Protein AF-A0A0L8HEM8-F1 (afdb_monomer)

Structure (mmCIF, N/CA/C/O backbone):
data_AF-A0A0L8HEM8-F1
#
_entry.id   AF-A0A0L8HEM8-F1
#
loop_
_atom_site.group_PDB
_atom_site.id
_atom_site.type_symbol
_atom_site.label_atom_id
_atom_site.label_alt_id
_atom_site.label_comp_id
_atom_site.label_asy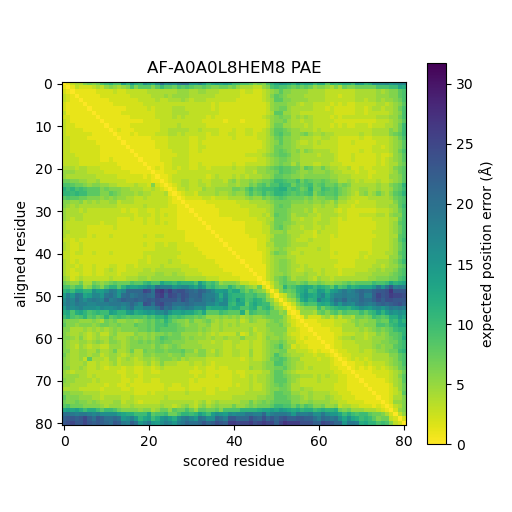m_id
_atom_site.label_entity_id
_atom_site.label_seq_id
_atom_site.pdbx_PDB_ins_code
_atom_site.Cartn_x
_atom_site.Cartn_y
_atom_site.Cartn_z
_atom_site.occupancy
_atom_site.B_iso_or_equiv
_atom_site.auth_seq_id
_atom_site.auth_comp_id
_atom_site.auth_asym_id
_atom_site.auth_atom_id
_atom_site.pdbx_PDB_model_num
ATOM 1 N N . ILE A 1 1 ? -5.257 0.779 20.532 1.00 80.25 1 ILE A N 1
ATOM 2 C CA . ILE A 1 1 ? -4.616 1.382 19.333 1.00 80.25 1 ILE A CA 1
ATOM 3 C C . ILE A 1 1 ? -5.715 1.806 18.367 1.00 80.25 1 ILE A C 1
ATOM 5 O O . ILE A 1 1 ? -6.466 0.937 17.921 1.00 80.25 1 ILE A O 1
ATOM 9 N N . SER A 1 2 ? -5.842 3.109 18.102 1.00 89.19 2 SER A N 1
ATOM 10 C CA . SER A 1 2 ? -6.843 3.657 17.177 1.00 89.19 2 SER A CA 1
ATOM 11 C C . SER A 1 2 ? -6.562 3.227 15.731 1.00 89.19 2 SER A C 1
ATOM 13 O O . SER A 1 2 ? -5.462 2.766 15.407 1.00 89.19 2 SER A O 1
ATOM 15 N N . LEU A 1 3 ? -7.559 3.347 14.849 1.00 88.81 3 LEU A N 1
ATOM 16 C CA . LEU A 1 3 ? -7.380 3.074 13.419 1.00 88.81 3 LEU A CA 1
ATOM 17 C C . LEU A 1 3 ? -6.294 3.974 12.811 1.00 88.81 3 LEU A C 1
ATOM 19 O O . LEU A 1 3 ? -5.442 3.492 12.070 1.00 88.81 3 LEU A O 1
ATOM 23 N N . GLU A 1 4 ? -6.285 5.248 13.192 1.00 90.75 4 GLU A N 1
ATOM 24 C CA . GLU A 1 4 ? -5.298 6.234 12.759 1.00 90.75 4 GLU A CA 1
ATOM 25 C C . GLU A 1 4 ? -3.868 5.820 13.128 1.00 90.75 4 GLU A C 1
ATOM 27 O O . GLU A 1 4 ? -2.998 5.784 12.261 1.00 90.75 4 GLU A O 1
ATOM 32 N N . THR A 1 5 ? -3.628 5.381 14.371 1.00 92.75 5 THR A N 1
ATOM 33 C CA . THR A 1 5 ? -2.301 4.898 14.784 1.00 92.75 5 THR A CA 1
ATOM 34 C C . THR A 1 5 ? -1.870 3.660 13.992 1.00 92.75 5 THR A C 1
ATOM 36 O O . THR A 1 5 ? -0.700 3.525 13.643 1.00 92.75 5 THR A O 1
ATOM 39 N N . LYS A 1 6 ? -2.791 2.748 13.655 1.00 90.69 6 LYS A N 1
ATOM 40 C CA . LYS A 1 6 ? -2.452 1.582 12.820 1.00 90.69 6 LYS A CA 1
ATOM 41 C C . LYS A 1 6 ? -2.130 1.972 11.380 1.00 90.69 6 LYS A C 1
ATOM 43 O O . LYS A 1 6 ? -1.195 1.421 10.807 1.00 90.69 6 LYS A O 1
ATOM 48 N N . LEU A 1 7 ? -2.893 2.900 10.798 1.00 92.38 7 LEU A N 1
ATOM 49 C CA . LEU A 1 7 ? -2.629 3.428 9.459 1.00 92.38 7 LEU A CA 1
ATOM 50 C C . LEU A 1 7 ? -1.291 4.165 9.420 1.00 92.38 7 LEU A C 1
ATOM 52 O O . LEU A 1 7 ? -0.523 3.981 8.480 1.00 92.38 7 LEU A O 1
ATOM 56 N N . TYR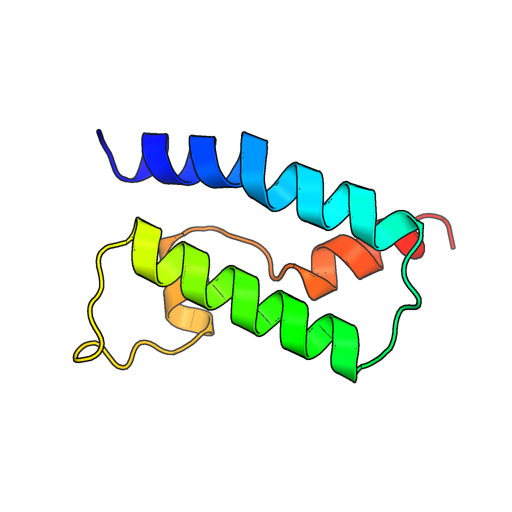 A 1 8 ? -0.970 4.920 10.470 1.00 94.06 8 TYR A N 1
ATOM 57 C CA . TYR A 1 8 ? 0.339 5.537 10.637 1.00 94.06 8 TYR A CA 1
ATOM 58 C C . TYR A 1 8 ? 1.462 4.489 10.642 1.00 94.06 8 TYR A C 1
ATOM 60 O O . TYR A 1 8 ? 2.399 4.588 9.855 1.00 94.06 8 TYR A O 1
ATOM 68 N N . ILE A 1 9 ? 1.338 3.422 11.440 1.00 93.56 9 ILE A N 1
ATOM 69 C CA . ILE A 1 9 ? 2.320 2.324 11.474 1.00 93.56 9 ILE A CA 1
ATOM 70 C C . ILE A 1 9 ? 2.447 1.638 10.105 1.00 93.56 9 ILE A C 1
ATOM 72 O O . ILE A 1 9 ? 3.563 1.346 9.668 1.00 93.56 9 ILE A O 1
ATOM 76 N N . PHE A 1 10 ? 1.329 1.393 9.418 1.00 93.06 10 PHE A N 1
ATOM 77 C CA . PHE A 1 10 ? 1.319 0.825 8.069 1.00 93.06 10 PHE A CA 1
ATOM 78 C C . PHE A 1 10 ? 2.076 1.720 7.077 1.00 93.06 10 PHE A C 1
ATOM 80 O O . PHE A 1 10 ? 2.929 1.232 6.332 1.00 93.06 10 PHE A O 1
ATOM 87 N N . ASN A 1 11 ? 1.814 3.027 7.106 1.00 93.38 11 ASN A N 1
ATOM 88 C CA . ASN A 1 11 ? 2.469 4.001 6.240 1.00 93.38 11 ASN A CA 1
ATOM 89 C C . ASN A 1 11 ? 3.969 4.110 6.529 1.00 93.38 11 ASN A C 1
ATOM 91 O O . ASN A 1 11 ? 4.761 4.148 5.592 1.00 93.38 11 ASN A O 1
ATOM 95 N N . SER A 1 12 ? 4.373 4.096 7.798 1.00 94.50 12 SER A N 1
ATOM 96 C CA . SER A 1 12 ? 5.779 4.256 8.183 1.00 94.50 12 SER A CA 1
ATOM 97 C C . SER A 1 12 ? 6.628 3.007 7.951 1.00 94.50 12 SER A C 1
ATOM 99 O O . SER A 1 12 ? 7.811 3.142 7.655 1.00 94.50 12 SER A O 1
ATOM 101 N N . ASN A 1 13 ? 6.052 1.804 8.051 1.00 93.69 13 ASN A N 1
ATOM 102 C CA . ASN A 1 13 ? 6.818 0.552 7.975 1.00 93.69 13 ASN A CA 1
ATOM 103 C C . ASN A 1 13 ? 6.572 -0.234 6.684 1.00 93.69 13 ASN A C 1
ATOM 105 O O . ASN A 1 13 ? 7.512 -0.638 6.010 1.00 93.69 13 ASN A O 1
ATOM 109 N N . VAL A 1 14 ? 5.310 -0.478 6.322 1.00 92.69 14 VAL A N 1
ATOM 110 C CA . VAL A 1 14 ? 4.986 -1.335 5.168 1.00 92.69 14 VAL A CA 1
ATOM 111 C C . VAL A 1 14 ? 5.123 -0.545 3.874 1.00 92.69 14 VAL A C 1
ATOM 113 O O . VAL A 1 14 ? 5.771 -0.986 2.924 1.00 92.69 14 VAL A O 1
ATOM 116 N N . LYS A 1 15 ? 4.525 0.648 3.834 1.00 93.31 15 LYS A N 1
ATOM 117 C CA . LYS A 1 15 ? 4.492 1.472 2.626 1.00 93.31 15 LYS A CA 1
ATOM 118 C C . LYS A 1 15 ? 5.889 1.960 2.238 1.00 93.31 15 LYS A C 1
ATOM 120 O O . LYS A 1 15 ? 6.253 1.872 1.070 1.00 93.31 15 LYS A O 1
ATOM 125 N N . THR A 1 16 ? 6.699 2.397 3.200 1.00 94.12 16 THR A N 1
ATOM 126 C CA . THR A 1 16 ? 8.097 2.808 2.970 1.00 94.12 16 THR A CA 1
ATOM 127 C C . THR A 1 16 ? 8.947 1.687 2.368 1.00 94.12 16 THR A C 1
ATOM 129 O O . THR A 1 16 ? 9.632 1.924 1.373 1.00 94.12 16 THR A O 1
ATOM 132 N N . VAL A 1 17 ? 8.853 0.462 2.896 1.00 93.56 17 VAL A N 1
ATOM 133 C CA . VAL A 1 17 ? 9.591 -0.707 2.386 1.00 93.56 17 VAL A CA 1
ATOM 134 C C . VAL A 1 17 ? 9.160 -1.064 0.962 1.00 93.56 17 VAL A C 1
ATOM 136 O O . VAL A 1 17 ? 10.017 -1.253 0.097 1.00 93.56 17 VAL A O 1
ATOM 139 N N . LEU A 1 18 ? 7.851 -1.089 0.681 1.00 92.50 18 LEU A N 1
ATOM 140 C CA . LEU A 1 18 ? 7.330 -1.345 -0.669 1.00 92.50 18 LEU A CA 1
ATOM 141 C C . LEU A 1 18 ? 7.844 -0.312 -1.678 1.00 92.50 18 LEU A C 1
ATOM 143 O O . LEU A 1 18 ? 8.281 -0.662 -2.775 1.00 92.50 18 LEU A O 1
ATOM 147 N N . LEU A 1 19 ? 7.815 0.966 -1.301 1.00 91.50 19 LEU A N 1
ATOM 148 C CA . LEU A 1 19 ? 8.273 2.059 -2.152 1.00 91.50 19 LEU A CA 1
ATOM 149 C C . LEU A 1 19 ? 9.780 2.004 -2.391 1.00 91.50 19 LEU A C 1
ATOM 151 O O . LEU A 1 19 ? 10.220 2.210 -3.522 1.00 91.50 19 LEU A O 1
ATOM 155 N N . TYR A 1 20 ? 10.568 1.695 -1.363 1.00 91.88 20 TYR A N 1
ATOM 156 C CA . TYR A 1 20 ? 12.009 1.528 -1.499 1.00 91.88 20 TYR A CA 1
ATOM 157 C C . TYR A 1 20 ? 12.354 0.358 -2.431 1.00 91.88 20 TYR A C 1
ATOM 159 O O . TYR A 1 20 ? 13.079 0.557 -3.405 1.00 91.88 20 TYR A O 1
ATOM 167 N N . GLY A 1 21 ? 11.763 -0.822 -2.211 1.00 90.69 21 GLY A N 1
ATOM 168 C CA . GLY A 1 21 ? 11.977 -1.999 -3.062 1.00 90.69 21 GLY A CA 1
ATOM 169 C C . GLY A 1 21 ? 11.538 -1.779 -4.513 1.00 90.69 21 GLY A C 1
ATOM 170 O O . GLY A 1 21 ? 12.216 -2.194 -5.450 1.00 90.69 21 GLY A O 1
ATOM 171 N N . SER A 1 22 ? 10.460 -1.019 -4.729 1.00 90.12 22 SER A N 1
ATOM 172 C CA . SER A 1 22 ? 9.979 -0.702 -6.080 1.00 90.12 22 SER A CA 1
ATOM 173 C C . SER A 1 22 ? 10.984 0.079 -6.939 1.00 90.12 22 SER A C 1
ATOM 175 O O . SER A 1 22 ? 10.866 0.073 -8.168 1.00 90.12 22 SER A O 1
ATOM 177 N N . LYS A 1 23 ? 11.987 0.733 -6.329 1.00 86.88 23 LYS A N 1
ATOM 178 C CA . LYS A 1 23 ? 13.044 1.434 -7.070 1.00 86.88 23 LYS A CA 1
ATOM 179 C C . LYS A 1 23 ? 13.855 0.466 -7.928 1.00 86.88 23 LYS A C 1
ATOM 181 O O . LYS A 1 23 ? 14.105 0.775 -9.091 1.00 86.88 23 LYS A O 1
ATOM 186 N N . THR A 1 24 ? 14.201 -0.701 -7.385 1.00 89.06 24 THR A N 1
ATOM 187 C CA . THR A 1 24 ? 15.027 -1.712 -8.064 1.00 89.06 24 THR A CA 1
ATOM 188 C C . THR A 1 24 ? 14.200 -2.697 -8.886 1.00 89.06 24 THR A C 1
ATOM 190 O O . THR A 1 24 ? 14.716 -3.314 -9.814 1.00 89.06 24 THR A O 1
ATOM 193 N N . TRP A 1 25 ? 12.903 -2.832 -8.600 1.00 89.19 25 TRP A N 1
ATOM 194 C CA . TRP A 1 25 ? 12.028 -3.726 -9.355 1.00 89.19 25 TRP A CA 1
ATOM 195 C C . TRP A 1 25 ? 11.637 -3.180 -10.733 1.00 89.19 25 TRP A C 1
ATOM 197 O O . TRP A 1 25 ? 11.456 -1.973 -10.952 1.00 89.19 25 TRP A O 1
ATOM 207 N N . LYS A 1 26 ? 11.433 -4.114 -11.669 1.00 85.75 26 LYS A N 1
ATOM 208 C CA . LYS A 1 26 ? 10.883 -3.834 -12.998 1.00 85.75 26 LYS A CA 1
ATOM 209 C C . LYS A 1 26 ? 9.393 -3.498 -12.878 1.00 85.75 26 LYS A C 1
ATOM 211 O O . LYS A 1 26 ? 8.634 -4.232 -12.249 1.00 85.75 26 LYS A O 1
ATOM 216 N N . VAL A 1 27 ? 8.958 -2.405 -13.506 1.00 85.44 27 VAL A N 1
ATOM 217 C CA . VAL A 1 27 ? 7.547 -1.978 -13.498 1.00 85.44 27 VAL A CA 1
ATOM 218 C C . VAL A 1 27 ? 6.772 -2.770 -14.543 1.00 85.44 27 VAL A C 1
ATOM 220 O O . VAL A 1 27 ? 6.551 -2.311 -15.660 1.00 85.44 27 VAL A O 1
ATOM 223 N N . THR A 1 28 ? 6.381 -3.993 -14.203 1.00 90.75 28 THR A N 1
ATOM 224 C CA . THR A 1 28 ? 5.469 -4.784 -15.036 1.00 90.75 28 THR A CA 1
ATOM 225 C C . THR A 1 28 ? 4.043 -4.669 -14.507 1.00 90.75 28 THR A C 1
ATOM 227 O O . THR A 1 28 ? 3.822 -4.483 -13.308 1.00 90.75 28 THR A O 1
ATOM 230 N N . LYS A 1 29 ? 3.048 -4.809 -15.395 1.00 89.88 29 LYS A N 1
ATOM 231 C CA . LYS A 1 29 ? 1.625 -4.813 -15.002 1.00 89.88 29 LYS A CA 1
ATOM 232 C C . LYS A 1 29 ? 1.327 -5.870 -13.933 1.00 89.88 29 LYS A C 1
ATOM 234 O O . LYS A 1 29 ? 0.574 -5.597 -13.004 1.00 89.88 29 LYS A O 1
ATOM 239 N N . VAL A 1 30 ? 1.978 -7.031 -14.029 1.00 92.81 30 VAL A N 1
ATOM 240 C CA . VAL A 1 30 ? 1.840 -8.138 -13.073 1.00 92.81 30 VAL A CA 1
ATOM 241 C C . VAL A 1 30 ? 2.358 -7.745 -11.687 1.00 92.81 30 VAL A C 1
ATOM 243 O O . VAL A 1 30 ? 1.629 -7.878 -10.709 1.00 92.81 30 VAL A O 1
ATOM 246 N N . ILE A 1 31 ? 3.574 -7.192 -11.591 1.00 90.88 31 ILE A N 1
ATOM 247 C CA . ILE A 1 31 ? 4.145 -6.767 -10.302 1.00 90.88 31 ILE A CA 1
ATOM 248 C C . ILE A 1 31 ? 3.292 -5.655 -9.680 1.00 90.88 31 ILE A C 1
ATOM 250 O O . ILE A 1 31 ? 2.970 -5.724 -8.498 1.00 90.88 31 ILE A O 1
ATOM 254 N N . MET A 1 32 ? 2.858 -4.668 -10.471 1.00 91.00 32 MET A N 1
ATOM 255 C CA . MET A 1 32 ? 1.983 -3.597 -9.978 1.00 91.00 32 MET A CA 1
ATOM 256 C C . MET A 1 32 ? 0.651 -4.132 -9.436 1.00 91.00 32 MET A C 1
ATOM 258 O O . MET A 1 32 ? 0.203 -3.693 -8.378 1.00 91.00 32 MET A O 1
ATOM 262 N N . SER A 1 33 ? 0.027 -5.086 -10.134 1.00 91.56 33 SER A N 1
ATOM 263 C CA . SER A 1 33 ? -1.223 -5.706 -9.686 1.00 91.56 33 SER A CA 1
ATOM 264 C C . SER A 1 33 ? -1.030 -6.500 -8.393 1.00 91.56 33 SER A C 1
ATOM 266 O O . SER A 1 33 ? -1.822 -6.345 -7.463 1.00 91.56 33 SER A O 1
ATOM 268 N N . ASN A 1 34 ? 0.050 -7.277 -8.290 1.00 91.88 34 ASN A N 1
ATOM 269 C CA . ASN A 1 34 ? 0.368 -8.043 -7.087 1.00 91.88 34 ASN A CA 1
ATOM 270 C C . ASN A 1 34 ? 0.620 -7.131 -5.880 1.00 91.88 34 ASN A C 1
ATOM 272 O O . ASN A 1 34 ? 0.120 -7.405 -4.789 1.00 91.88 34 ASN A O 1
ATOM 276 N N . LEU A 1 35 ? 1.335 -6.019 -6.077 1.00 91.94 35 LEU A N 1
ATOM 277 C CA . LEU A 1 35 ? 1.572 -5.033 -5.022 1.00 91.94 35 LEU A CA 1
ATOM 278 C C . LEU A 1 35 ? 0.278 -4.368 -4.564 1.00 91.94 35 LEU A C 1
ATOM 280 O O . LEU A 1 35 ? 0.064 -4.226 -3.364 1.00 91.94 35 LEU A O 1
ATOM 284 N N . GLN A 1 36 ? -0.612 -4.016 -5.494 1.00 91.50 36 GLN A N 1
ATOM 285 C CA . GLN A 1 36 ? -1.909 -3.449 -5.137 1.00 91.50 36 GLN A CA 1
ATOM 286 C C . GLN A 1 36 ? -2.754 -4.436 -4.321 1.00 91.50 36 GLN A C 1
ATOM 288 O O . GLN A 1 36 ? -3.331 -4.048 -3.305 1.00 91.50 36 GLN A O 1
ATOM 293 N N . THR A 1 37 ? -2.795 -5.712 -4.716 1.00 91.50 37 THR A N 1
ATOM 294 C CA . THR A 1 37 ? -3.495 -6.762 -3.961 1.00 91.50 37 THR A CA 1
ATOM 295 C C . THR A 1 37 ? -2.896 -6.951 -2.568 1.00 91.50 37 THR A C 1
ATOM 297 O O . THR A 1 37 ? -3.637 -7.035 -1.588 1.00 91.50 37 THR A O 1
ATOM 300 N N . PHE A 1 38 ? -1.564 -6.963 -2.454 1.00 91.50 38 PHE A N 1
ATOM 301 C CA . PHE A 1 38 ? -0.872 -7.039 -1.168 1.00 91.50 38 PHE A CA 1
ATOM 302 C C . PHE A 1 38 ? -1.239 -5.858 -0.259 1.00 91.50 38 PHE A C 1
ATOM 304 O O . PHE A 1 38 ? -1.678 -6.064 0.872 1.00 91.50 38 PHE A O 1
ATOM 311 N N . THR A 1 39 ? -1.144 -4.627 -0.769 1.00 92.25 39 THR A N 1
ATOM 312 C CA . THR A 1 39 ? -1.512 -3.409 -0.036 1.00 92.25 39 THR A CA 1
ATOM 313 C C . THR A 1 39 ? -2.969 -3.439 0.423 1.00 92.25 39 THR A C 1
ATOM 315 O O . THR A 1 39 ? -3.244 -3.159 1.589 1.00 92.25 39 THR A O 1
ATOM 318 N N . ASN A 1 40 ? -3.900 -3.837 -0.446 1.00 89.75 40 ASN A N 1
ATOM 319 C CA . ASN A 1 40 ? -5.316 -3.928 -0.088 1.00 89.75 40 ASN A CA 1
ATOM 320 C C . ASN A 1 40 ? -5.552 -4.959 1.025 1.00 89.75 40 ASN A C 1
ATOM 322 O O . ASN A 1 40 ? -6.294 -4.679 1.965 1.00 89.75 40 ASN A O 1
ATOM 326 N N . LYS A 1 41 ? -4.872 -6.111 0.975 1.00 88.06 41 LYS A N 1
ATOM 327 C CA . LYS A 1 41 ? -4.945 -7.137 2.026 1.00 88.06 41 LYS A CA 1
ATOM 328 C C . LYS A 1 41 ? -4.402 -6.623 3.365 1.00 88.06 41 LYS A C 1
ATOM 330 O O . LYS A 1 41 ? -5.009 -6.855 4.408 1.00 88.06 41 LYS A O 1
ATOM 335 N N . CYS A 1 42 ? -3.299 -5.873 3.354 1.00 89.31 42 CYS A N 1
ATOM 336 C CA . CYS A 1 42 ? -2.779 -5.227 4.561 1.00 89.31 42 CYS A CA 1
ATOM 337 C C . CYS A 1 42 ? -3.775 -4.216 5.150 1.00 89.31 42 CYS A C 1
ATOM 339 O O . CYS A 1 42 ? -3.986 -4.202 6.360 1.00 89.31 42 CYS A O 1
ATOM 341 N N . LEU A 1 43 ? -4.415 -3.399 4.312 1.00 89.38 43 LEU A N 1
ATOM 342 C CA . LEU A 1 43 ? -5.405 -2.413 4.752 1.00 89.38 43 LEU A CA 1
ATOM 343 C C . LEU A 1 43 ? -6.677 -3.067 5.312 1.00 89.38 43 LEU A C 1
ATOM 345 O O . LEU A 1 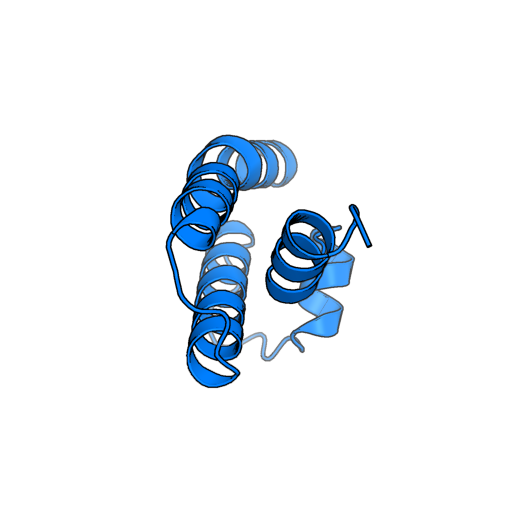43 ? -7.186 -2.617 6.337 1.00 89.38 43 LEU A O 1
ATOM 349 N N . GLN A 1 44 ? -7.147 -4.165 4.713 1.00 87.69 44 GLN A N 1
ATOM 350 C CA . GLN A 1 44 ? -8.236 -4.978 5.275 1.00 87.69 44 GLN A CA 1
ATOM 351 C C . GLN A 1 44 ? -7.884 -5.488 6.680 1.00 87.69 44 GLN A C 1
ATOM 353 O O . GLN A 1 44 ? -8.686 -5.347 7.606 1.00 87.69 44 GLN A O 1
ATOM 358 N N . ASN A 1 45 ? -6.654 -5.979 6.872 1.00 87.19 45 ASN A N 1
ATOM 359 C CA . ASN A 1 45 ? -6.167 -6.409 8.185 1.00 87.19 45 ASN A CA 1
ATOM 360 C C . ASN A 1 45 ? -6.101 -5.249 9.194 1.00 87.19 45 ASN A C 1
ATOM 362 O O . ASN A 1 45 ? -6.483 -5.417 10.353 1.00 87.19 45 ASN A O 1
ATOM 366 N N . VAL A 1 46 ? -5.655 -4.061 8.769 1.00 87.75 46 VAL A N 1
ATOM 367 C CA . VAL A 1 46 ? -5.612 -2.852 9.616 1.00 87.75 46 VAL A CA 1
ATOM 368 C C . VAL A 1 46 ? -7.013 -2.455 10.088 1.00 87.75 46 VAL A C 1
ATOM 370 O O . VAL A 1 46 ? -7.210 -2.174 11.278 1.00 87.75 46 VAL A O 1
ATOM 373 N N . LEU A 1 47 ? -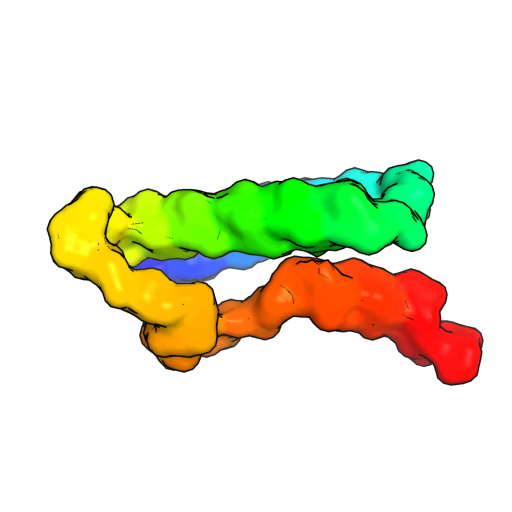7.984 -2.497 9.173 1.00 84.44 47 LEU A N 1
ATOM 374 C CA . LEU A 1 47 ? -9.395 -2.218 9.433 1.00 84.44 47 LEU A CA 1
ATOM 375 C C . LEU A 1 47 ? -10.100 -3.341 10.211 1.00 84.44 47 LEU A C 1
ATOM 377 O O . LEU A 1 47 ? -11.226 -3.140 10.655 1.00 84.44 47 LEU A O 1
ATOM 381 N N . LYS A 1 48 ? -9.447 -4.497 10.414 1.00 81.12 48 LYS A N 1
ATOM 382 C CA . LYS A 1 48 ? -10.031 -5.715 11.007 1.00 81.12 48 LYS A CA 1
ATOM 383 C C . LYS A 1 48 ? -11.317 -6.184 10.304 1.00 81.12 48 LYS A C 1
ATOM 385 O O . LYS A 1 48 ? -12.138 -6.858 10.920 1.00 81.12 48 LYS A O 1
ATOM 390 N N . MET A 1 49 ? -11.491 -5.852 9.027 1.00 68.62 49 MET A N 1
ATOM 391 C CA . MET A 1 49 ? -12.652 -6.294 8.256 1.00 68.62 49 MET A CA 1
ATOM 392 C C . MET A 1 49 ? -12.373 -7.720 7.792 1.00 68.62 49 MET A C 1
ATOM 394 O O . MET A 1 49 ? -11.548 -7.946 6.906 1.00 68.62 49 MET A O 1
ATOM 398 N N . TRP A 1 50 ? -12.982 -8.693 8.471 1.00 66.38 50 TRP A N 1
ATOM 399 C CA . TRP A 1 50 ? -12.927 -10.087 8.044 1.00 66.38 50 TRP A CA 1
ATOM 400 C C . TRP A 1 50 ? -13.796 -10.293 6.797 1.00 66.38 50 TRP A C 1
ATOM 402 O O . TRP A 1 50 ? -14.667 -9.485 6.490 1.00 66.38 50 TRP A O 1
ATOM 412 N N . TRP A 1 51 ? -13.537 -11.399 6.098 1.00 54.59 51 TRP A N 1
ATOM 413 C CA . TRP A 1 51 ? -13.985 -11.782 4.747 1.00 54.59 51 TRP A CA 1
ATOM 414 C C . TRP A 1 51 ? -15.471 -11.536 4.381 1.00 54.59 51 TRP A C 1
ATOM 416 O O . TRP A 1 51 ? -15.807 -11.532 3.200 1.00 54.59 51 TRP A O 1
ATOM 426 N N . LEU A 1 52 ? -16.360 -11.327 5.360 1.00 46.41 52 LEU A N 1
ATOM 427 C CA . LEU A 1 52 ? -17.797 -11.097 5.158 1.00 46.41 52 LEU A CA 1
ATOM 428 C C . LEU A 1 52 ? -18.130 -9.693 4.633 1.00 46.41 52 LEU A C 1
ATOM 430 O O . LEU A 1 52 ? -19.108 -9.533 3.905 1.00 46.41 52 LEU A O 1
ATOM 434 N N . ASP A 1 53 ? -17.290 -8.698 4.914 1.00 58.97 53 ASP A N 1
ATOM 435 C CA . ASP A 1 53 ? -17.440 -7.367 4.336 1.00 58.97 53 ASP A CA 1
ATOM 436 C C . ASP A 1 53 ? -16.754 -7.332 2.970 1.00 58.97 53 ASP A C 1
ATOM 438 O O . ASP A 1 53 ? -15.574 -6.990 2.838 1.00 58.97 53 ASP A O 1
ATOM 442 N N . LYS A 1 54 ? -17.505 -7.701 1.928 1.00 59.94 54 LYS A N 1
ATOM 443 C CA . LYS A 1 54 ? -17.103 -7.617 0.514 1.00 59.94 54 LYS A CA 1
ATOM 444 C C . LYS A 1 54 ? -17.007 -6.146 0.070 1.00 59.94 54 LYS A C 1
ATOM 446 O O . LYS A 1 54 ? -17.742 -5.670 -0.789 1.00 59.94 54 LYS A O 1
ATOM 451 N N . ILE A 1 55 ? -16.119 -5.390 0.704 1.00 72.00 55 ILE A N 1
ATOM 452 C CA . ILE A 1 55 ? -15.894 -3.974 0.439 1.00 72.00 55 IL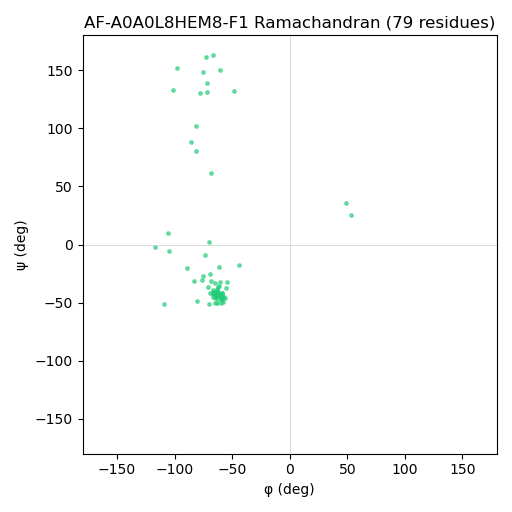E A CA 1
ATOM 453 C C . ILE A 1 55 ? -15.055 -3.846 -0.825 1.00 72.00 55 ILE A C 1
ATOM 455 O O . ILE A 1 55 ? -14.016 -4.490 -0.981 1.00 72.00 55 ILE A O 1
ATOM 459 N N . SER A 1 56 ? -15.521 -3.001 -1.742 1.00 82.00 56 SER A N 1
ATOM 460 C CA . SER A 1 56 ? -14.788 -2.708 -2.968 1.00 82.00 56 SER A CA 1
ATOM 461 C C . SER A 1 56 ? -13.422 -2.086 -2.649 1.00 82.00 56 SER A C 1
ATOM 463 O O . SER A 1 56 ? -13.269 -1.347 -1.674 1.00 82.00 56 SER A O 1
ATOM 465 N N . ASN A 1 57 ? -12.428 -2.319 -3.510 1.00 80.12 57 ASN A N 1
ATOM 466 C CA . ASN A 1 57 ? -11.101 -1.708 -3.361 1.00 80.12 57 ASN A CA 1
ATOM 467 C C . ASN A 1 57 ? -11.166 -0.172 -3.262 1.00 80.12 57 ASN A C 1
ATOM 469 O O . ASN A 1 57 ? -10.351 0.426 -2.567 1.00 80.12 57 ASN A O 1
ATOM 473 N N . ARG A 1 58 ? -12.145 0.456 -3.927 1.00 81.44 58 ARG A N 1
ATOM 474 C CA . ARG A 1 58 ? -12.358 1.907 -3.892 1.00 81.44 58 ARG A CA 1
ATOM 475 C C . ARG A 1 58 ? -12.866 2.365 -2.527 1.00 81.44 58 ARG A C 1
ATOM 477 O O . ARG A 1 58 ? -12.245 3.201 -1.892 1.00 81.44 58 ARG A O 1
ATOM 484 N N . SER A 1 59 ? -13.915 1.725 -2.021 1.00 83.19 59 SER A N 1
ATOM 485 C CA . SER A 1 59 ? -14.476 2.026 -0.699 1.00 83.19 59 SER A CA 1
ATOM 486 C C . SER A 1 59 ? -13.466 1.806 0.439 1.00 83.19 59 SER A C 1
ATOM 488 O O . SER A 1 59 ? -13.491 2.511 1.445 1.00 83.19 59 SER A O 1
ATOM 490 N N . LEU A 1 60 ? -12.554 0.840 0.288 1.00 84.19 60 LEU A N 1
ATOM 491 C CA . LEU A 1 60 ? -11.439 0.620 1.212 1.00 84.19 60 LEU A CA 1
ATOM 492 C C . LEU A 1 60 ? -10.430 1.784 1.193 1.00 84.19 60 LEU A C 1
ATOM 494 O O . LEU A 1 60 ? -9.953 2.207 2.247 1.00 84.19 60 LEU A O 1
ATOM 498 N N . GLN A 1 61 ? -10.110 2.306 0.008 1.00 82.75 61 GLN A N 1
ATOM 499 C CA . GLN A 1 61 ? -9.235 3.472 -0.147 1.00 82.75 61 GLN A CA 1
ATOM 500 C C . GLN A 1 61 ? -9.873 4.721 0.456 1.00 82.75 61 GLN A C 1
ATOM 502 O O . GLN A 1 61 ? -9.220 5.393 1.251 1.00 82.75 61 GLN A O 1
ATOM 507 N N . ASP A 1 62 ? -11.156 4.958 0.177 1.00 84.44 62 ASP A N 1
ATOM 508 C CA . ASP A 1 62 ? -11.904 6.101 0.711 1.00 84.44 62 ASP A CA 1
ATOM 509 C C . ASP A 1 62 ? -11.920 6.086 2.250 1.00 84.44 62 ASP A C 1
ATOM 511 O O . ASP A 1 62 ? -11.683 7.102 2.895 1.00 84.44 62 ASP A O 1
ATOM 515 N N . ARG A 1 63 ? -12.103 4.911 2.870 1.00 84.69 63 ARG A N 1
ATOM 516 C CA . ARG A 1 63 ? -12.077 4.764 4.339 1.00 84.69 63 ARG A CA 1
ATOM 517 C C . ARG A 1 63 ? -10.696 4.951 4.968 1.00 84.69 63 ARG A C 1
ATOM 519 O O . ARG A 1 63 ? -10.609 5.251 6.155 1.00 84.69 63 ARG A O 1
ATOM 526 N N . THR A 1 64 ? -9.623 4.704 4.221 1.00 85.25 64 THR A N 1
ATOM 527 C CA . THR A 1 64 ? -8.242 4.745 4.743 1.00 85.25 64 THR A CA 1
ATOM 528 C C . THR A 1 64 ? -7.477 5.993 4.317 1.00 85.25 64 THR A C 1
ATOM 530 O O . THR A 1 64 ? -6.344 6.189 4.767 1.00 85.25 64 THR A O 1
ATOM 533 N N . ASN A 1 65 ? -8.079 6.826 3.460 1.00 87.75 65 ASN A N 1
ATOM 534 C CA . ASN A 1 65 ? -7.445 7.964 2.799 1.00 87.75 65 ASN A CA 1
ATOM 535 C C . ASN A 1 65 ? -6.093 7.584 2.162 1.00 87.75 65 ASN A C 1
ATOM 537 O O . ASN A 1 65 ? -5.132 8.352 2.205 1.00 87.75 65 ASN A O 1
ATOM 541 N N . GLN A 1 66 ? -5.987 6.360 1.627 1.00 87.88 66 GLN A N 1
ATOM 542 C CA . GLN A 1 66 ? -4.755 5.848 1.028 1.00 87.88 66 GLN A CA 1
ATOM 543 C C . GLN A 1 66 ? -4.788 5.917 -0.493 1.00 87.88 66 GLN A C 1
ATOM 545 O O . GLN A 1 66 ? -5.717 5.437 -1.139 1.00 87.88 66 GLN A O 1
ATOM 550 N N . THR A 1 67 ? -3.702 6.430 -1.064 1.00 89.19 67 THR A N 1
ATOM 551 C CA . THR A 1 67 ? -3.451 6.378 -2.503 1.00 89.19 67 THR A CA 1
ATOM 552 C C . THR A 1 67 ? -3.093 4.948 -2.934 1.00 89.19 67 THR A C 1
ATOM 554 O O . THR A 1 67 ? -2.309 4.282 -2.246 1.00 89.19 67 THR A O 1
ATOM 557 N N . PRO A 1 68 ? -3.609 4.467 -4.079 1.00 90.31 68 PRO A N 1
ATOM 558 C CA . PRO A 1 68 ? -3.150 3.236 -4.715 1.00 90.31 68 PRO A CA 1
ATOM 559 C C . PRO A 1 68 ? -1.619 3.168 -4.837 1.00 90.31 68 PRO A C 1
ATOM 561 O O . PRO A 1 68 ? -0.972 4.110 -5.305 1.00 90.31 68 PRO A O 1
ATOM 564 N N . ILE A 1 69 ? -1.021 2.037 -4.448 1.00 90.56 69 ILE A N 1
ATOM 565 C CA . ILE A 1 69 ? 0.442 1.893 -4.410 1.00 90.56 69 ILE A CA 1
ATOM 566 C C . ILE A 1 69 ? 1.051 1.984 -5.812 1.00 90.56 69 ILE A C 1
ATOM 568 O O . ILE A 1 69 ? 2.136 2.532 -5.988 1.00 90.56 69 ILE A O 1
ATOM 572 N N . ASN A 1 70 ? 0.331 1.505 -6.829 1.00 89.19 70 ASN A N 1
ATOM 573 C CA . ASN A 1 70 ? 0.749 1.605 -8.223 1.00 89.19 70 ASN A CA 1
ATOM 574 C C . ASN A 1 70 ? 0.882 3.069 -8.677 1.00 89.19 70 ASN A C 1
ATOM 576 O O . ASN A 1 70 ? 1.880 3.412 -9.303 1.00 89.19 70 ASN A O 1
ATOM 580 N N . GLN A 1 71 ? -0.068 3.940 -8.324 1.00 89.50 71 GLN A N 1
ATOM 581 C CA . GLN A 1 71 ? -0.002 5.369 -8.635 1.00 89.50 71 GLN A CA 1
ATOM 582 C C . GLN A 1 71 ? 1.189 6.025 -7.940 1.00 89.50 71 GLN A C 1
ATOM 584 O O . GLN A 1 71 ? 1.876 6.848 -8.538 1.00 89.50 71 GLN A O 1
ATOM 589 N N . GLU A 1 72 ? 1.483 5.630 -6.703 1.00 90.38 72 GLU A N 1
ATOM 590 C CA . GLU A 1 72 ? 2.602 6.196 -5.957 1.00 90.38 72 GLU A CA 1
ATOM 591 C C . GLU A 1 72 ? 3.973 5.752 -6.489 1.00 90.38 72 GLU A C 1
ATOM 593 O O . GLU A 1 72 ? 4.909 6.554 -6.538 1.00 90.38 72 GLU A O 1
ATOM 598 N N . ILE A 1 73 ? 4.088 4.498 -6.937 1.00 90.62 73 ILE A N 1
ATOM 599 C CA . ILE A 1 73 ? 5.283 3.977 -7.615 1.00 90.62 73 ILE A CA 1
ATOM 600 C C . ILE A 1 73 ? 5.468 4.665 -8.971 1.00 90.62 73 ILE A C 1
ATOM 602 O O . ILE A 1 73 ? 6.579 5.089 -9.292 1.00 90.62 73 ILE A O 1
ATOM 606 N N . LEU A 1 74 ? 4.392 4.810 -9.754 1.00 88.50 74 LEU A N 1
ATOM 607 C CA . LEU A 1 74 ? 4.437 5.492 -11.047 1.00 88.50 74 LEU A CA 1
ATOM 608 C C . LEU A 1 74 ? 4.830 6.957 -10.878 1.00 88.50 74 LEU A C 1
ATOM 610 O O . LEU A 1 74 ? 5.749 7.409 -11.552 1.00 88.50 74 LEU A O 1
ATOM 614 N N . LYS A 1 75 ? 4.223 7.669 -9.923 1.00 88.50 75 LYS A N 1
ATOM 615 C CA . LYS A 1 75 ? 4.606 9.045 -9.603 1.00 88.50 75 LYS A CA 1
ATOM 616 C C . LYS A 1 75 ? 6.088 9.120 -9.243 1.00 88.50 75 LYS A C 1
ATOM 618 O O . LYS A 1 75 ? 6.794 9.946 -9.787 1.00 88.50 75 LYS A O 1
ATOM 623 N N . ARG A 1 76 ? 6.617 8.233 -8.397 1.00 86.19 76 ARG A N 1
ATOM 624 C CA . ARG A 1 76 ? 8.046 8.286 -8.034 1.00 86.19 76 ARG A CA 1
ATOM 625 C C . ARG A 1 76 ? 9.006 7.947 -9.175 1.00 86.19 76 ARG A C 1
ATOM 627 O O . ARG A 1 76 ? 10.115 8.467 -9.172 1.00 86.19 76 ARG A O 1
ATOM 634 N N . LYS A 1 77 ? 8.623 7.077 -10.111 1.00 81.62 77 LYS A N 1
ATOM 635 C CA . LYS A 1 77 ? 9.479 6.723 -11.257 1.00 81.62 77 LYS A CA 1
ATOM 636 C C . LYS A 1 77 ? 9.393 7.723 -12.408 1.00 81.62 77 LYS A C 1
ATOM 638 O O . LYS A 1 77 ? 10.388 7.900 -13.097 1.00 81.62 77 LYS A O 1
ATOM 643 N N . TRP A 1 78 ? 8.238 8.3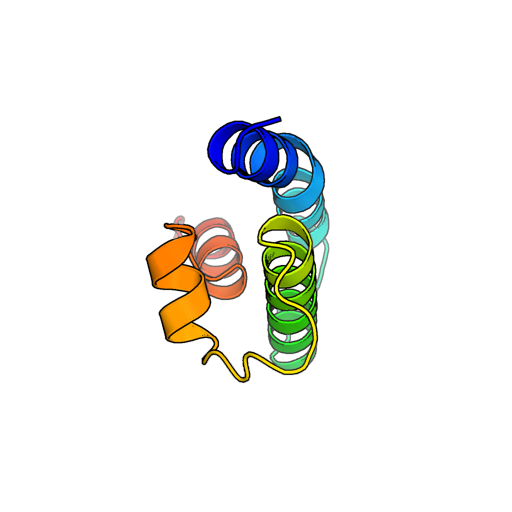55 -12.603 1.00 80.38 78 TRP A N 1
ATOM 644 C CA . TRP A 1 78 ? 7.952 9.184 -13.777 1.00 80.38 78 TRP A CA 1
ATOM 645 C C . TRP A 1 78 ? 7.700 10.665 -13.460 1.00 80.38 78 TRP A C 1
ATOM 647 O O . TRP A 1 78 ? 7.547 11.437 -14.389 1.00 80.38 78 TRP A O 1
ATOM 657 N N . ALA A 1 79 ? 7.700 11.111 -12.195 1.00 68.25 79 ALA A N 1
ATOM 658 C CA . ALA A 1 79 ? 7.565 12.542 -11.854 1.00 68.25 79 ALA A CA 1
ATOM 659 C C . ALA A 1 79 ? 8.790 13.405 -12.218 1.00 68.25 79 ALA A C 1
ATOM 661 O O . ALA A 1 79 ? 8.802 14.590 -11.903 1.00 68.25 79 ALA A O 1
ATOM 662 N N . GLY A 1 80 ? 9.823 12.817 -12.827 1.00 57.62 80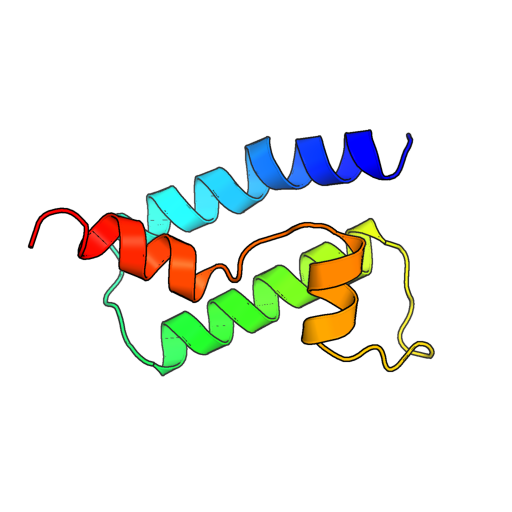 GLY A N 1
ATOM 663 C CA . GLY A 1 80 ? 10.980 13.530 -13.374 1.00 57.62 80 GLY A CA 1
ATOM 664 C C . GLY A 1 80 ? 10.995 13.619 -14.905 1.00 57.62 80 GLY A C 1
ATOM 665 O O . GLY A 1 80 ? 12.036 13.974 -15.449 1.00 57.62 80 GLY A O 1
ATOM 666 N N . LEU A 1 81 ? 9.899 13.248 -15.578 1.00 48.56 81 LEU A N 1
ATOM 667 C CA . LEU A 1 81 ? 9.703 13.349 -17.028 1.00 48.56 81 LEU A CA 1
ATOM 668 C C . LEU A 1 81 ? 8.600 14.356 -17.356 1.00 48.56 81 LEU A C 1
ATOM 670 O O . LEU A 1 81 ? 7.610 14.401 -16.589 1.00 48.56 81 LEU A O 1
#

Nearest PDB structures (foldseek):
  2fm8-assembly1_C  TM=4.122E-01  e=8.880E+00  Salmonella enterica subsp. enterica serovar Typhimurium

InterPro domains:
  IPR045609 Domain of unknown function DUF6451 [PF20049] (1-20)

Sequence (81 aa):
ISLETKLYIFNSNVKTVLLYGSKTWKVTKVIMSNLQTFTNKCLQNVLKMWWLDKISNRSLQDRTNQTPINQEILKRKWAGL

Foldseek 3Di:
DDLVVLLVVCCVPVLVVLLVVLVPDDDDPVVLVVVQVVSLVSLCVSVVPPPVPPDDSVNSCVVSVDDRSSVVSCCVVPVVD

Organism: Octopus bimaculoides (NCBI:txid37653)

pLDDT: mean 85.38, std 10.53, range [46.41, 94.5]

Solvent-accessible surface area (backbone atoms only — not comparable to full-atom values): 4891 Å² total; per-residue (Å²): 134,56,68,66,60,48,52,50,51,42,50,68,54,56,48,46,50,54,56,56,54,51,71,80,48,77,93,40,73,66,55,42,50,51,50,39,53,50,52,51,52,52,50,33,60,67,70,64,57,55,88,85,66,82,67,50,75,63,61,53,28,68,77,63,77,50,77,61,57,50,59,55,52,48,44,72,73,47,71,86,111

Radius of gyration: 13.22 Å; Cα contacts (8 Å, |Δi|>4): 41; chains: 1; bounding box: 33×25×36 Å

Mean predicted aligned error: 5.28 Å

Secondary structure (DSSP, 8-state):
--HHHHHHHIIIIIIHHHHHHHHHS---HHHHHHHHHHHHHHHHHHHT--TT----HHHHHHHHTPPPHHHHHHHHHHTT-

=== Feature glossary ===
Key to the feature types in this record:

Secondary structure (8-state, DSSP). Secondary structure is the local, repeating backbone conformation. DSSP classifies it into eight states by readin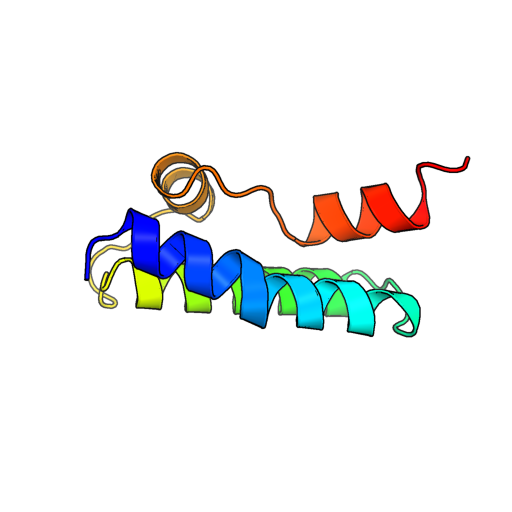g the hydrogen-bond network: three helix types (H, G, I), two β types (E, B), two non-regular types (T, S), and unstructured coil (-).

Backbone torsions (φ/ψ). Backbone dihedral angles. Every residue except chain termini has a φ (preceding-C → N → Cα → C) and a ψ (N → Cα → C → next-N). They are reported in degrees following the IUPAC sign convention. Secondary structure is essentially a statement about which (φ, ψ) basin each residue occupies.

Predicted aligned error. Predicted Aligned Error (PAE) is an AlphaFold confidence matrix: entry (i, j) is the expected error in the position of residue j, in ångströms, when the prediction is superimposed on the true structure at residue i. Low PAE within a block of residues means that block is internally rigid and well-predicted; high PAE between two blocks means their relative placement is uncertain even if each block individually is confident.

B-factor. B-factor (Debye–Waller factor) reflects atomic displacement in the crystal lattice. It is an experimental observable (units Å²), not a prediction; low values mean the atom is pinned down, high values mean it moves or is heterogeneous across the crystal.

Secondary structure (3-state, P-SEA). Three-state secondary structure (P-SEA) collapses the eight DSSP classes into helix (a), strand (b), and coil (c). P-SEA assigns these from Cα geometry alone — distances and angles — without requiring backbone oxygens, so it works on any Cα trace.

Sequence. Primary structure: the covalent order of the twenty standard amino acids along the backbone. Two proteins with the same sequence will (almost always) fold to the same structure; two with 30% identity often share a fold but not the details.

pLDDT. pLDDT is the predicted lDDT-Cα score: AlphaFold's confidence that the local environment of each residue (all inter-atomic distances within 15 Å) is correctly placed. It is a per-residue number bet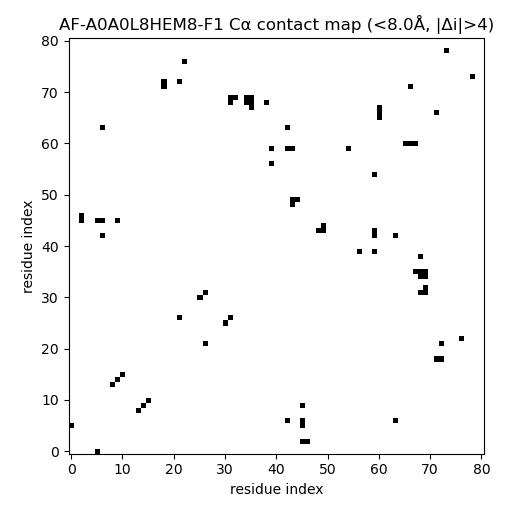ween 0 and 100, with higher meaning more reliable.

InterPro / GO / CATH / organism. Functional annotations link the protein to curated databases. InterPro entries identify conserved domains and families by matching the sequence against member-database signatures (Pfam, PROSITE, CDD, …). Gene Ontology (GO) terms describe molecular function, biological process, and cellular component in a controlled vocabulary. CATH places the structure in a hierarchical fold classification (Class/Architecture/Topology/Homologous-superfamily). The organism is the source species.

Contact-map, Ramachandran, and PAE plots. Three diagnostic plots accompany the record. The Cα contact map visualizes the tertiary structure as a 2D adjacency matrix (8 Å cutoff, sequence-local contacts suppressed). The Ramachandran plot shows the distribution of backbone (φ, ψ) torsions, with points in the α and β basins reflecting secondary structure content. The PAE plot shows AlphaFold's inter-residue confidence as a color matrix.

mmCIF coordinates. The mmCIF table is the protein's shape written out atom by atom. For each backbone N, Cα, C, and carbonyl O, it records an (x, y, z) coordinate triple in Å plus the residue type, chain letter, and residue number.

Radius of gyration, Cα contacts, bounding box. Three whole-structure scalars: the radius of gyration (RMS distance of Cα from centroid, in Å), the count of Cα–Cα contacts (pairs closer than 8 Å and separated by more than four residues in sequence — i.e. tertiary, not local, contacts), and the bounding-box dimensions. Together they distinguish compact globular folds from extended fibres or disordered chains.

Foldseek 3Di. The Foldseek 3Di string encodes local tertiary geometry as a 20-letter alphabet — one character per residue — derived from the relative positions of nearby Cα atoms. Unlike the amino-acid sequence, 3Di is a direct function of the 3D structure, so two proteins with the same fold have similar 3Di strings even at low sequence identity.

Rendered structure images. Six rendered views show the 3D structure from the faces of a cube — i.e. along ±x, ±y, ±z. Rendering representation is drawn randomly per protein from cartoon (secondary-structure ribbons), sticks (backbone bonds), or molecular surface; coloring is either N→C rainbow (blue at the N-terminus through red at the C-terminus) or one color per chain.

Nearest PDB structures. The Foldseek neighbor list gives the closest experimentally determined structures in the PDB, ranked by structural alignment. TM-score near 1 means near-identical fold; near 0.3 means only rough topology match. This is how one finds what a novel AlphaFold prediction most resembles in the solved-structure universe.

Solvent-accessible surface area. SASA measures how much of the protein is reachable by solvent. It is computed by rolling a water-sized probe over the atomic surface and summing the exposed area (Å²). Per-residue SASA distinguishes core (buried, low SASA) from surface (exposed, high SASA) residues; total SASA is a whole-molecule size measure.